Protein AF-A0AAV9CW29-F1 (afdb_monomer_lite)

Radius of gyration: 19.59 Å; chains: 1; bounding box: 43×30×60 Å

Secondary structure (DSSP, 8-state):
-EEEEE-TT---EEEEEEEE-GGG-EEEEEEEEEPPTT-TTS-----S-GGGS-HHHHHHHHHHHHTTT-SHHHHHHHHHHHHHHHHHHHHHHHHHHHHHHTT--

Structure (mmCIF, N/CA/C/O backbone):
data_AF-A0AAV9CW29-F1
#
_entry.id   AF-A0AAV9CW29-F1
#
loop_
_atom_site.group_PDB
_atom_site.id
_atom_site.type_symbol
_atom_site.label_atom_id
_atom_site.label_alt_id
_atom_site.label_comp_id
_atom_site.label_asym_id
_atom_site.label_entity_id
_atom_site.label_seq_id
_atom_site.pdbx_PDB_ins_code
_atom_site.Cartn_x
_atom_site.Cartn_y
_atom_site.Cartn_z
_atom_site.occupancy
_atom_site.B_iso_or_equiv
_atom_site.auth_seq_id
_atom_site.auth_comp_id
_atom_site.auth_asym_id
_atom_site.auth_atom_id
_atom_site.pdbx_PDB_model_num
ATOM 1 N N . MET A 1 1 ? 1.125 2.796 2.474 1.00 90.75 1 MET A N 1
ATOM 2 C CA . MET A 1 1 ? 0.990 1.359 2.144 1.00 90.75 1 MET A CA 1
ATOM 3 C C . MET A 1 1 ? 2.363 0.778 1.828 1.00 90.75 1 MET A C 1
ATOM 5 O O . MET A 1 1 ? 3.145 1.448 1.171 1.00 90.75 1 MET A O 1
ATOM 9 N N . LYS A 1 2 ? 2.677 -0.436 2.292 1.00 93.62 2 LYS A N 1
ATOM 10 C CA . LYS A 1 2 ? 3.898 -1.150 1.886 1.00 93.62 2 LYS A CA 1
ATOM 11 C C . LYS A 1 2 ? 3.510 -2.327 1.004 1.00 93.62 2 LYS A C 1
ATOM 13 O O . LYS A 1 2 ? 2.702 -3.145 1.436 1.00 93.62 2 LYS A O 1
ATOM 18 N N . VAL A 1 3 ? 4.074 -2.402 -0.195 1.00 94.62 3 VAL A N 1
ATOM 19 C CA . VAL A 1 3 ? 3.846 -3.501 -1.138 1.00 94.62 3 VAL A CA 1
ATOM 20 C C . VAL A 1 3 ? 5.105 -4.352 -1.193 1.00 94.62 3 VAL A C 1
ATOM 22 O O . VAL A 1 3 ? 6.187 -3.835 -1.443 1.00 94.62 3 VAL A O 1
ATOM 25 N N . CYS A 1 4 ? 4.971 -5.652 -0.954 1.00 93.44 4 CYS A N 1
ATOM 26 C CA . CYS A 1 4 ? 6.078 -6.603 -0.966 1.00 93.44 4 CYS A CA 1
ATOM 27 C C . CYS A 1 4 ? 5.831 -7.637 -2.062 1.00 93.44 4 CYS A C 1
ATOM 29 O O . CYS A 1 4 ? 4.879 -8.408 -1.976 1.00 93.44 4 CYS A O 1
ATOM 31 N N . LEU A 1 5 ? 6.695 -7.669 -3.071 1.00 91.81 5 LEU A N 1
ATOM 32 C CA . LEU A 1 5 ? 6.618 -8.601 -4.188 1.00 91.81 5 LEU A CA 1
ATOM 33 C C . LEU A 1 5 ? 7.775 -9.592 -4.124 1.00 91.81 5 LEU A C 1
ATOM 35 O O . LEU A 1 5 ? 8.937 -9.207 -3.999 1.00 91.81 5 LEU A O 1
ATOM 39 N N . ARG A 1 6 ? 7.454 -10.877 -4.253 1.00 91.06 6 ARG A N 1
ATOM 40 C CA . ARG A 1 6 ? 8.432 -11.963 -4.352 1.00 91.06 6 ARG A CA 1
ATOM 41 C C . ARG A 1 6 ? 8.212 -12.702 -5.662 1.00 91.06 6 ARG A C 1
ATOM 43 O O . ARG A 1 6 ? 7.078 -13.056 -5.979 1.00 91.06 6 ARG A O 1
ATOM 50 N N . LYS A 1 7 ? 9.283 -12.936 -6.419 1.00 89.19 7 LYS A N 1
ATOM 51 C CA . LYS A 1 7 ? 9.213 -13.773 -7.622 1.00 89.19 7 LYS A CA 1
ATOM 52 C C . LYS A 1 7 ? 9.322 -15.254 -7.228 1.00 89.19 7 LYS A C 1
ATOM 54 O O . LYS A 1 7 ? 10.105 -15.569 -6.333 1.00 89.19 7 LYS A O 1
ATOM 59 N N . PRO A 1 8 ? 8.576 -16.168 -7.871 1.00 89.62 8 PRO A N 1
ATOM 60 C CA . PRO A 1 8 ? 8.748 -17.603 -7.652 1.00 89.62 8 PRO A CA 1
ATOM 61 C C . PRO A 1 8 ? 10.200 -18.026 -7.910 1.00 89.62 8 PRO A C 1
ATOM 63 O O . PRO A 1 8 ? 10.787 -17.613 -8.906 1.00 89.62 8 PRO A O 1
ATOM 66 N N . GLY A 1 9 ? 10.786 -18.808 -7.002 1.00 86.56 9 GLY A N 1
ATOM 67 C CA . GLY A 1 9 ? 12.185 -19.247 -7.099 1.00 86.56 9 GLY A CA 1
ATOM 68 C C . GLY A 1 9 ? 13.235 -18.201 -6.695 1.00 86.56 9 GLY A C 1
ATOM 69 O O . GLY A 1 9 ? 14.425 -18.495 -6.754 1.00 86.56 9 GLY A O 1
ATOM 70 N N . PHE A 1 10 ? 12.825 -17.003 -6.261 1.00 81.81 10 PHE A N 1
ATOM 71 C CA . PHE A 1 10 ? 13.726 -15.967 -5.755 1.00 81.81 10 PHE A CA 1
ATOM 72 C C . PHE A 1 10 ? 13.396 -15.625 -4.301 1.00 81.81 10 PHE A C 1
ATOM 74 O O . PHE A 1 10 ? 12.280 -15.225 -3.974 1.00 81.81 10 PHE A O 1
ATOM 81 N N . GLU A 1 11 ? 14.407 -15.729 -3.442 1.00 82.75 11 GLU A N 1
ATOM 82 C CA . GLU A 1 11 ? 14.310 -15.372 -2.024 1.00 82.75 11 GLU A CA 1
ATOM 83 C C . GLU A 1 11 ? 14.196 -13.858 -1.750 1.00 82.75 11 GLU A C 1
ATOM 85 O O . GLU A 1 11 ? 13.449 -13.476 -0.844 1.00 82.75 11 GLU A O 1
ATOM 90 N N . PRO A 1 12 ? 14.886 -12.962 -2.492 1.00 84.62 12 PRO A N 1
ATOM 91 C CA . PRO A 1 12 ? 14.764 -11.528 -2.257 1.00 84.62 12 PRO A CA 1
ATOM 92 C C . PRO A 1 12 ? 13.342 -11.010 -2.489 1.00 84.62 12 PRO A C 1
ATOM 94 O O . PRO A 1 12 ? 12.656 -11.397 -3.438 1.00 84.62 12 PRO A O 1
ATOM 97 N N . VAL A 1 13 ? 12.928 -10.067 -1.643 1.00 89.12 13 VAL A N 1
ATOM 98 C CA . VAL A 1 13 ? 11.630 -9.393 -1.744 1.00 89.12 13 VAL A CA 1
ATOM 99 C C . VAL A 1 13 ? 11.846 -7.972 -2.237 1.00 89.12 13 VAL A C 1
ATOM 101 O O . VAL A 1 13 ? 12.607 -7.213 -1.641 1.00 89.12 13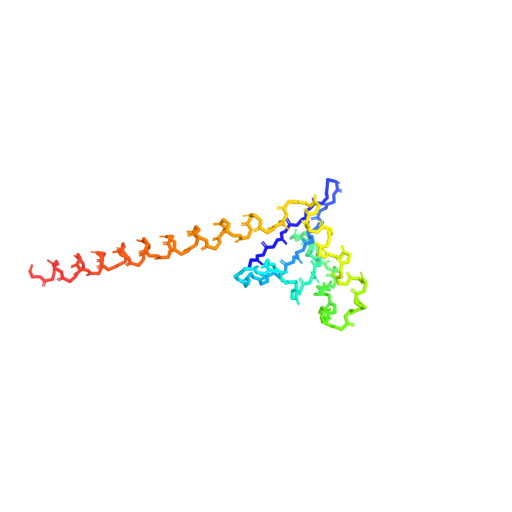 VAL A O 1
ATOM 104 N N . LEU A 1 14 ? 11.144 -7.589 -3.295 1.00 90.38 14 LEU A N 1
ATOM 105 C CA . LEU A 1 14 ? 11.083 -6.207 -3.745 1.00 90.38 14 LEU A CA 1
ATOM 106 C C . LEU A 1 14 ? 9.995 -5.480 -2.952 1.00 90.38 14 LEU A C 1
ATOM 108 O O . LEU A 1 14 ? 8.816 -5.820 -3.050 1.00 90.38 14 LEU A O 1
ATOM 112 N N . GLN A 1 15 ? 10.395 -4.508 -2.140 1.00 92.75 15 GLN A N 1
ATOM 113 C CA . GLN A 1 15 ? 9.493 -3.712 -1.320 1.00 92.75 15 GLN A CA 1
ATOM 114 C C . GLN A 1 15 ? 9.337 -2.310 -1.909 1.00 92.75 15 GLN A C 1
ATOM 116 O O . GLN A 1 15 ? 10.323 -1.627 -2.184 1.00 92.75 15 GLN A O 1
ATOM 121 N N . PHE A 1 16 ? 8.090 -1.864 -2.014 1.00 94.12 16 PHE A N 1
ATOM 122 C CA . PHE A 1 16 ? 7.717 -0.506 -2.373 1.00 94.12 16 PHE A CA 1
ATOM 123 C C . PHE A 1 16 ? 7.013 0.169 -1.202 1.00 94.12 16 PHE A C 1
ATOM 125 O O . PHE A 1 16 ? 6.060 -0.376 -0.637 1.00 94.12 16 PHE A O 1
ATOM 132 N N . ASP A 1 17 ? 7.461 1.372 -0.860 1.00 93.81 17 ASP A N 1
ATOM 133 C CA . ASP A 1 17 ? 6.733 2.243 0.053 1.00 93.81 17 ASP A CA 1
ATOM 134 C C . ASP A 1 17 ? 5.872 3.183 -0.793 1.00 93.81 17 ASP A C 1
ATOM 136 O O . ASP A 1 17 ? 6.383 4.068 -1.483 1.00 93.81 17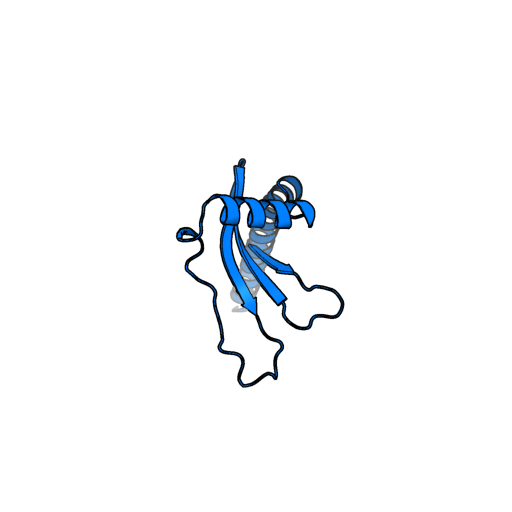 ASP A O 1
ATOM 140 N N . CYS A 1 18 ? 4.562 2.965 -0.756 1.00 94.06 18 CYS A N 1
ATOM 141 C CA . CYS A 1 18 ? 3.578 3.703 -1.534 1.00 94.06 18 CYS A CA 1
ATOM 142 C C . CYS A 1 18 ? 2.778 4.632 -0.621 1.00 94.06 18 CYS A C 1
ATOM 144 O O . CYS A 1 18 ? 2.307 4.219 0.445 1.00 94.06 18 CYS A O 1
ATOM 146 N N . ASN A 1 19 ? 2.571 5.871 -1.050 1.00 91.00 19 ASN A N 1
ATOM 147 C CA . ASN A 1 19 ? 1.592 6.760 -0.447 1.00 91.00 19 ASN A CA 1
ATOM 148 C C . ASN A 1 19 ? 0.275 6.670 -1.222 1.00 91.00 19 ASN A C 1
ATOM 150 O O . ASN A 1 19 ? 0.297 6.638 -2.449 1.00 91.00 19 ASN A O 1
ATOM 154 N N . VAL A 1 20 ? -0.845 6.633 -0.508 1.00 89.75 20 VAL A N 1
ATOM 155 C CA . VAL A 1 20 ? -2.185 6.647 -1.104 1.00 89.75 20 VAL A CA 1
ATOM 156 C C . VAL A 1 20 ? -2.804 7.988 -0.747 1.00 89.75 20 VAL A C 1
ATOM 158 O O . VAL A 1 20 ? -2.903 8.316 0.434 1.00 89.75 20 VAL A O 1
ATOM 161 N N . SER A 1 21 ? -3.166 8.778 -1.754 1.00 76.00 21 SER A N 1
ATOM 162 C CA . SER A 1 21 ? -3.671 10.139 -1.566 1.00 76.00 21 SER A CA 1
ATOM 163 C C . SER A 1 21 ? -4.983 10.325 -2.316 1.00 76.00 21 SER A C 1
ATOM 165 O O . SER A 1 21 ? -4.977 10.795 -3.445 1.00 76.00 21 SER A O 1
ATOM 167 N N . GLY A 1 22 ? -6.105 9.982 -1.680 1.00 69.12 22 GLY A N 1
ATOM 168 C CA . GLY A 1 22 ? -7.455 10.243 -2.197 1.00 69.12 22 GLY A CA 1
ATOM 169 C C . GLY A 1 22 ? -7.655 9.902 -3.682 1.00 69.12 22 GLY A C 1
ATOM 170 O O . GLY A 1 22 ? -7.055 8.967 -4.198 1.00 69.12 22 GLY A O 1
ATOM 171 N N . LYS A 1 23 ? -8.487 10.698 -4.367 1.00 62.28 23 LYS A N 1
ATOM 172 C CA . LYS A 1 23 ? -9.035 10.447 -5.719 1.00 62.28 23 LYS A CA 1
ATOM 173 C C . LYS A 1 23 ? -8.017 10.287 -6.870 1.00 62.28 23 LYS A C 1
ATOM 175 O O . LYS A 1 23 ? -8.440 10.222 -8.015 1.00 62.28 23 LYS A O 1
ATOM 180 N N . SER A 1 24 ? -6.708 10.302 -6.617 1.00 63.88 24 SER A N 1
ATOM 181 C CA . SER A 1 24 ? -5.656 10.242 -7.647 1.00 63.88 24 SER A CA 1
ATOM 182 C C . SER A 1 24 ? -4.772 8.986 -7.566 1.00 63.88 24 SER A C 1
ATOM 184 O O . SER A 1 24 ? -3.680 8.953 -8.141 1.00 63.88 24 SER A O 1
ATOM 186 N N . GLY A 1 25 ? -5.225 7.954 -6.845 1.00 81.25 25 GLY A N 1
ATOM 187 C CA . GLY A 1 25 ? -4.546 6.664 -6.737 1.00 81.25 25 GLY A CA 1
ATOM 188 C C . GLY A 1 25 ? -3.366 6.683 -5.761 1.00 81.25 25 GLY A C 1
ATOM 189 O O . GLY A 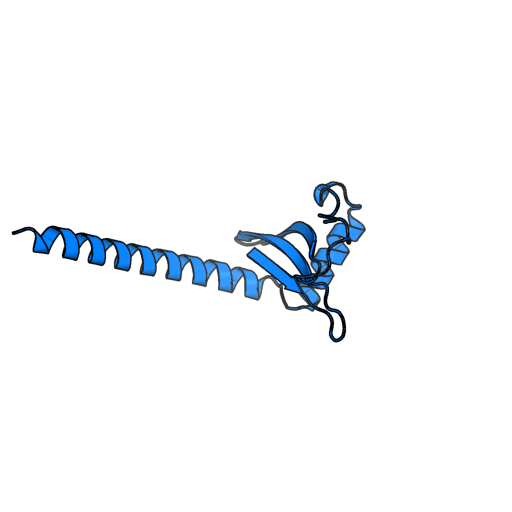1 25 ? -3.480 7.114 -4.608 1.00 81.25 25 GLY A O 1
ATOM 190 N N . PHE A 1 26 ? -2.208 6.178 -6.203 1.00 92.00 26 PHE A N 1
ATOM 191 C CA . PHE A 1 26 ? -1.015 6.052 -5.361 1.00 92.00 26 PHE A CA 1
ATOM 192 C C . PHE A 1 26 ? 0.266 6.576 -6.017 1.00 92.00 26 PHE A C 1
ATOM 194 O O . PHE A 1 26 ? 0.435 6.580 -7.240 1.00 92.00 26 PHE A O 1
ATOM 201 N N . ALA A 1 27 ? 1.203 6.977 -5.159 1.00 91.75 27 ALA A N 1
ATOM 202 C CA . ALA A 1 27 ? 2.550 7.396 -5.518 1.00 91.75 27 ALA A CA 1
ATOM 203 C C . ALA A 1 27 ? 3.587 6.483 -4.858 1.00 91.75 27 ALA A C 1
ATOM 205 O O . ALA A 1 27 ? 3.452 6.109 -3.692 1.00 91.75 27 ALA A O 1
ATOM 206 N N . VAL A 1 28 ? 4.653 6.149 -5.582 1.00 93.50 28 VAL A N 1
ATOM 207 C CA . VAL A 1 28 ? 5.780 5.381 -5.043 1.00 93.50 28 VAL A CA 1
ATOM 208 C C . VAL A 1 28 ? 6.809 6.350 -4.463 1.00 93.50 28 VAL A C 1
ATOM 210 O O . VAL A 1 28 ? 7.223 7.300 -5.119 1.00 93.50 28 VAL A O 1
ATOM 213 N N . TRP A 1 29 ? 7.215 6.124 -3.215 1.00 91.81 29 TRP A N 1
ATOM 214 C CA . TRP A 1 29 ? 8.192 6.963 -2.515 1.00 91.81 29 TRP A CA 1
ATOM 215 C C . TRP A 1 29 ? 9.560 6.304 -2.373 1.00 91.81 29 TRP A C 1
ATOM 217 O O . TRP A 1 29 ? 10.587 6.978 -2.278 1.00 91.81 29 TRP A O 1
ATOM 227 N N . ARG A 1 30 ? 9.575 4.973 -2.322 1.00 91.81 30 ARG A N 1
ATOM 228 C CA . ARG A 1 30 ? 10.783 4.168 -2.164 1.00 91.81 30 ARG A CA 1
ATOM 229 C C . ARG A 1 30 ? 10.583 2.822 -2.840 1.00 91.81 30 ARG A C 1
ATOM 231 O O . ARG A 1 30 ? 9.505 2.246 -2.728 1.00 91.81 30 ARG A O 1
ATOM 238 N N . ALA A 1 31 ? 11.638 2.312 -3.463 1.00 91.81 31 ALA A N 1
ATOM 239 C CA . ALA A 1 31 ? 11.735 0.937 -3.931 1.00 91.81 31 ALA A CA 1
ATOM 240 C C . ALA A 1 31 ? 13.062 0.355 -3.429 1.00 91.81 31 ALA A C 1
ATOM 242 O O . ALA A 1 31 ? 14.112 0.959 -3.644 1.00 91.81 31 ALA A O 1
ATOM 243 N N . LEU A 1 32 ? 13.020 -0.779 -2.729 1.00 88.38 32 LEU A N 1
ATOM 244 C CA . LEU A 1 32 ? 14.209 -1.438 -2.188 1.00 88.38 32 LEU A CA 1
ATOM 245 C C . LEU A 1 32 ? 14.121 -2.955 -2.334 1.00 88.38 32 LEU A C 1
ATOM 247 O O . LEU A 1 32 ? 13.052 -3.546 -2.178 1.00 88.38 32 LEU A O 1
ATOM 251 N N . CYS A 1 33 ? 15.262 -3.592 -2.572 1.00 85.56 33 CYS A N 1
ATOM 252 C CA . CYS A 1 33 ? 15.382 -5.043 -2.529 1.00 85.56 33 CYS A CA 1
ATOM 253 C C . CYS A 1 33 ? 15.778 -5.455 -1.115 1.00 85.56 33 CYS A C 1
ATOM 255 O O . CYS A 1 33 ? 16.853 -5.101 -0.639 1.00 85.56 33 CYS A O 1
ATOM 257 N N . ARG A 1 34 ? 14.912 -6.205 -0.437 1.00 82.38 34 ARG A N 1
ATOM 258 C CA . ARG A 1 34 ? 15.198 -6.741 0.889 1.00 82.38 34 ARG A CA 1
ATOM 259 C C . ARG A 1 34 ? 15.751 -8.163 0.751 1.00 82.38 34 ARG A C 1
ATOM 261 O O . ARG A 1 34 ? 15.053 -9.012 0.182 1.00 82.38 34 ARG A O 1
ATOM 268 N N . PRO A 1 35 ? 16.965 -8.443 1.254 1.00 76.19 35 PRO A N 1
ATOM 269 C CA . PRO A 1 35 ? 17.511 -9.793 1.249 1.00 76.19 35 PRO A CA 1
ATOM 270 C C . PRO A 1 35 ? 16.731 -10.706 2.206 1.00 76.19 35 PRO A C 1
ATOM 272 O O . PRO A 1 35 ? 16.019 -10.245 3.103 1.00 76.19 35 PRO A O 1
ATOM 275 N N . SER A 1 36 ? 16.864 -12.019 2.011 1.00 69.56 36 SER A N 1
ATOM 276 C CA . SER A 1 36 ? 16.322 -13.012 2.937 1.00 69.56 36 SER A CA 1
ATOM 277 C C . SER A 1 36 ? 17.050 -12.943 4.286 1.00 69.56 36 SER A C 1
ATOM 279 O O . SER A 1 36 ? 18.280 -12.800 4.299 1.00 69.56 36 SER A O 1
ATOM 281 N N . PRO A 1 37 ? 16.336 -13.084 5.419 1.00 63.66 37 PRO A N 1
ATOM 282 C CA . PRO A 1 37 ? 16.982 -13.166 6.723 1.00 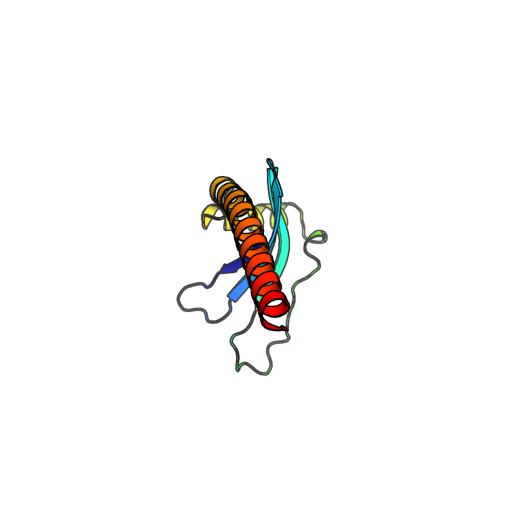63.66 37 PRO A CA 1
ATOM 283 C C . PRO A 1 37 ? 17.999 -14.320 6.723 1.00 63.66 37 PRO A C 1
ATOM 285 O O . PRO A 1 37 ? 17.684 -15.420 6.278 1.00 63.66 37 PRO A O 1
ATOM 288 N N . GLY A 1 38 ? 19.235 -14.047 7.156 1.00 61.66 38 GLY A N 1
ATOM 289 C CA . GLY A 1 38 ? 20.333 -15.027 7.203 1.00 61.66 38 GLY A CA 1
ATOM 290 C C . GLY A 1 38 ? 21.418 -14.878 6.128 1.00 61.66 38 GLY A C 1
ATOM 291 O O . GLY A 1 38 ? 22.463 -15.512 6.241 1.00 61.66 38 GLY A O 1
ATOM 292 N N . ARG A 1 39 ? 21.244 -14.010 5.119 1.00 59.88 39 ARG A N 1
ATOM 293 C CA . ARG A 1 39 ? 22.318 -13.680 4.161 1.00 59.88 39 ARG A CA 1
ATOM 294 C C . ARG A 1 39 ? 23.170 -12.512 4.666 1.00 59.88 39 ARG A C 1
ATOM 296 O O . ARG A 1 39 ? 22.987 -11.372 4.249 1.00 59.88 39 ARG A O 1
ATOM 303 N N . VAL A 1 40 ? 24.102 -12.811 5.572 1.00 50.34 40 VAL A N 1
ATOM 304 C CA . VAL A 1 40 ? 25.143 -11.876 6.033 1.00 50.34 40 VAL A CA 1
ATOM 305 C C . VAL A 1 40 ? 26.105 -11.623 4.867 1.00 50.34 40 VAL A C 1
ATOM 307 O O . VAL A 1 40 ? 26.809 -12.536 4.449 1.00 50.34 40 VAL A O 1
ATOM 310 N N . GLY A 1 41 ? 26.107 -10.414 4.299 1.00 55.00 41 GLY A N 1
ATOM 311 C CA . GLY A 1 41 ? 27.099 -10.006 3.290 1.00 55.00 41 GLY A CA 1
ATOM 312 C C . GLY A 1 41 ? 26.543 -9.364 2.018 1.00 55.00 41 GLY A C 1
ATOM 313 O O . GLY A 1 41 ? 27.299 -8.731 1.286 1.00 55.00 41 GLY A O 1
ATOM 314 N N . ILE A 1 42 ? 25.233 -9.445 1.760 1.00 57.34 42 ILE A N 1
ATOM 315 C CA . ILE A 1 42 ? 24.612 -8.558 0.769 1.00 57.34 42 ILE A CA 1
ATOM 316 C C . ILE A 1 42 ? 24.483 -7.207 1.465 1.00 57.34 42 ILE A C 1
ATOM 318 O O . ILE A 1 42 ? 23.713 -7.084 2.412 1.00 57.34 42 ILE A O 1
ATOM 322 N N . SER A 1 43 ? 25.282 -6.227 1.034 1.00 58.66 43 SER A N 1
ATOM 323 C CA . SER A 1 43 ? 25.094 -4.818 1.397 1.00 58.66 43 SER A CA 1
ATOM 324 C C . SER A 1 43 ? 23.594 -4.509 1.378 1.00 58.66 43 SER A C 1
ATOM 326 O O . SER A 1 43 ? 22.923 -4.843 0.398 1.00 58.66 43 SER A O 1
ATOM 328 N N . ASP A 1 44 ? 23.068 -3.942 2.470 1.00 68.19 44 ASP A N 1
ATOM 329 C CA . ASP A 1 44 ? 21.669 -3.522 2.608 1.00 68.19 44 ASP A CA 1
ATOM 330 C C . ASP A 1 44 ? 21.384 -2.370 1.631 1.00 68.19 44 ASP A C 1
ATOM 332 O O . ASP A 1 44 ? 21.189 -1.211 2.015 1.00 68.19 44 ASP A O 1
ATOM 336 N N . TYR A 1 45 ? 21.401 -2.671 0.335 1.00 77.38 45 TYR A N 1
ATOM 337 C CA . TYR A 1 45 ? 21.164 -1.718 -0.723 1.00 77.38 45 TYR A CA 1
ATOM 338 C C . TYR A 1 45 ? 19.714 -1.265 -0.630 1.00 77.38 45 TYR A C 1
ATOM 340 O O . TYR A 1 45 ? 18.782 -1.920 -1.098 1.00 77.38 45 TYR A O 1
ATOM 348 N N . ARG A 1 46 ? 19.518 -0.108 0.002 1.00 77.44 46 ARG A N 1
ATOM 349 C CA . ARG A 1 46 ? 18.194 0.480 0.222 1.00 77.44 46 ARG A CA 1
ATOM 350 C C . ARG A 1 46 ? 17.596 1.126 -1.029 1.00 77.44 46 ARG A C 1
ATOM 352 O O . ARG A 1 46 ? 16.515 1.706 -0.933 1.00 77.44 46 ARG A O 1
ATOM 359 N N . GLY A 1 47 ? 18.284 1.029 -2.165 1.00 78.69 47 GLY A N 1
ATOM 360 C CA . GLY A 1 47 ? 17.951 1.768 -3.374 1.00 78.69 47 GLY A CA 1
ATOM 361 C C . GLY A 1 47 ? 18.433 3.222 -3.327 1.00 78.69 47 GLY A C 1
ATOM 362 O O . GLY A 1 47 ? 18.796 3.732 -2.262 1.00 78.69 47 GLY A O 1
ATOM 363 N N . PRO A 1 48 ? 18.443 3.905 -4.481 1.00 87.62 48 PRO A N 1
ATOM 364 C CA . PRO A 1 48 ? 18.631 5.346 -4.535 1.00 87.62 48 PRO A CA 1
ATOM 365 C C . PRO A 1 48 ? 17.368 6.061 -4.029 1.00 87.62 48 PRO A C 1
ATOM 367 O O . PRO A 1 48 ? 16.318 5.450 -3.804 1.00 87.62 48 PRO A O 1
ATOM 370 N N . VAL A 1 49 ? 17.438 7.385 -3.884 1.00 90.31 49 VAL A N 1
ATOM 371 C CA . VAL A 1 49 ? 16.238 8.192 -3.634 1.00 90.31 49 VAL A CA 1
ATOM 372 C C . VAL A 1 49 ? 15.296 8.036 -4.829 1.00 90.31 49 VAL A C 1
ATOM 374 O O . VAL A 1 49 ? 15.666 8.349 -5.953 1.00 90.31 49 VAL A O 1
ATOM 377 N N . PHE A 1 50 ? 14.066 7.567 -4.610 1.00 91.94 50 PHE A N 1
ATOM 378 C CA . PHE A 1 50 ? 13.159 7.239 -5.720 1.00 91.94 50 PHE A CA 1
ATOM 379 C C . PHE A 1 50 ? 12.912 8.430 -6.655 1.00 91.94 50 PHE A C 1
ATOM 381 O O . PHE A 1 50 ? 12.935 8.287 -7.871 1.00 91.94 50 PHE A 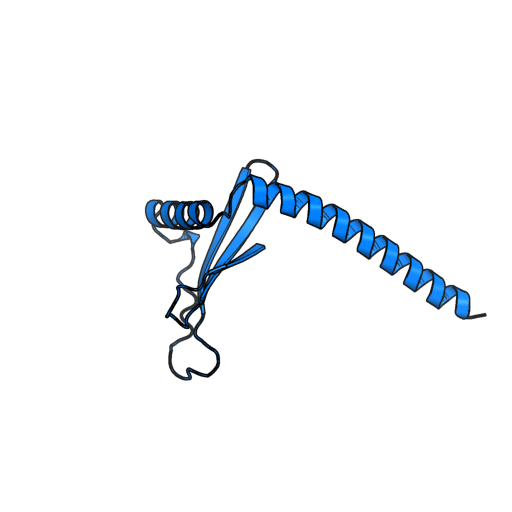O 1
ATOM 388 N N . ARG A 1 51 ? 12.767 9.630 -6.082 1.00 92.00 51 ARG A N 1
ATOM 389 C CA . ARG A 1 51 ? 12.572 10.879 -6.831 1.00 92.00 51 ARG A CA 1
ATOM 390 C C . ARG A 1 51 ? 13.744 11.255 -7.740 1.00 92.00 51 ARG A C 1
ATOM 392 O O . ARG A 1 51 ? 13.532 12.018 -8.673 1.00 92.00 51 ARG A O 1
ATOM 399 N N . SER A 1 52 ? 14.956 10.761 -7.473 1.00 94.25 52 SER A N 1
ATOM 400 C CA . SER A 1 52 ? 16.119 11.009 -8.332 1.00 94.25 52 SER A CA 1
ATOM 401 C C . SER A 1 52 ? 16.233 10.004 -9.481 1.00 94.25 52 SER A C 1
ATOM 403 O O . SER A 1 52 ? 17.156 10.108 -10.284 1.00 94.25 52 SER A O 1
ATOM 405 N N . LEU A 1 53 ? 15.345 9.005 -9.555 1.00 94.44 53 LEU A N 1
ATOM 406 C CA . LEU A 1 53 ? 15.295 8.082 -10.685 1.00 94.44 53 LEU A CA 1
ATOM 407 C C . LEU A 1 53 ? 14.787 8.795 -11.938 1.00 94.44 53 LEU A C 1
ATOM 409 O O . LEU A 1 53 ? 14.011 9.745 -11.863 1.00 94.44 53 LEU A O 1
ATOM 413 N N . ASN A 1 54 ? 15.179 8.292 -13.105 1.00 96.12 54 ASN A N 1
ATOM 414 C CA . ASN A 1 54 ? 14.614 8.743 -14.371 1.00 96.12 54 ASN A CA 1
ATOM 415 C C . ASN A 1 54 ? 13.079 8.593 -14.373 1.00 96.12 54 ASN A C 1
ATOM 417 O O . ASN A 1 54 ? 12.564 7.574 -13.914 1.00 96.12 54 ASN A O 1
ATOM 421 N N . LEU A 1 55 ? 12.361 9.578 -14.922 1.00 95.69 55 LEU A N 1
ATOM 422 C CA . LEU A 1 55 ? 10.894 9.604 -14.926 1.00 95.69 55 LEU A CA 1
ATOM 423 C C . LEU A 1 55 ? 10.276 8.348 -15.561 1.00 95.69 55 LEU A C 1
ATOM 425 O O . LEU A 1 55 ? 9.377 7.759 -14.971 1.00 95.69 55 LEU A O 1
ATOM 429 N N . ARG A 1 56 ? 10.831 7.859 -16.678 1.00 97.06 56 ARG A N 1
ATOM 430 C CA . ARG A 1 56 ? 10.346 6.633 -17.336 1.00 97.06 56 ARG A CA 1
ATOM 431 C C . ARG A 1 56 ? 10.512 5.398 -16.457 1.00 97.06 56 ARG A C 1
ATOM 433 O O . ARG A 1 56 ? 9.697 4.487 -16.514 1.00 97.06 56 ARG A O 1
ATOM 440 N N . LEU A 1 57 ? 11.567 5.351 -15.640 1.00 94.94 57 LEU A N 1
ATOM 441 C CA . LEU A 1 57 ? 11.758 4.261 -14.683 1.00 94.94 57 LEU A CA 1
ATOM 442 C C . LEU A 1 57 ? 10.756 4.361 -13.526 1.00 94.94 57 LEU A C 1
ATOM 444 O O . LEU A 1 57 ? 10.257 3.337 -13.068 1.00 94.94 57 LEU A O 1
ATOM 448 N N . GLN A 1 58 ? 10.451 5.573 -13.059 1.00 95.31 58 GLN A N 1
ATOM 449 C CA . GLN A 1 58 ? 9.424 5.775 -12.034 1.00 95.31 58 GLN A CA 1
ATOM 450 C C . GLN A 1 58 ? 8.043 5.333 -12.538 1.00 95.31 58 GLN A C 1
ATOM 452 O O . GLN A 1 58 ? 7.341 4.620 -11.821 1.00 95.31 58 GLN A O 1
ATOM 457 N N . GLU A 1 59 ? 7.692 5.703 -13.772 1.00 95.25 59 GLU A N 1
ATOM 458 C CA . GLU A 1 59 ? 6.458 5.293 -14.452 1.00 95.25 59 GLU A CA 1
ATOM 459 C C . GLU A 1 59 ? 6.405 3.773 -14.631 1.00 95.25 59 GLU A C 1
ATOM 461 O O . GLU A 1 59 ? 5.486 3.141 -14.124 1.00 95.25 59 GLU A O 1
ATOM 466 N N . ALA A 1 60 ? 7.447 3.154 -15.194 1.00 96.81 60 ALA A N 1
ATOM 467 C CA . ALA A 1 60 ? 7.485 1.703 -15.396 1.00 96.81 60 ALA A CA 1
ATOM 468 C C . ALA A 1 60 ? 7.370 0.901 -14.085 1.00 96.81 60 ALA A C 1
ATOM 470 O O . ALA A 1 60 ? 6.769 -0.172 -14.054 1.00 96.81 60 ALA A O 1
ATOM 471 N N . LEU A 1 61 ? 7.936 1.403 -12.979 1.00 94.62 61 LEU A N 1
ATOM 472 C CA . LEU A 1 61 ? 7.774 0.777 -11.663 1.00 94.62 61 LEU A CA 1
ATOM 473 C C . LEU A 1 61 ? 6.349 0.927 -11.121 1.00 94.62 61 LEU A C 1
ATOM 475 O O . LEU A 1 61 ? 5.872 0.022 -10.438 1.00 94.62 61 LEU A O 1
ATOM 479 N N . LYS A 1 62 ? 5.673 2.044 -11.410 1.00 94.38 62 LYS A N 1
ATOM 480 C CA . LYS A 1 62 ? 4.259 2.233 -11.073 1.00 94.38 62 LYS A CA 1
ATOM 481 C C . LYS A 1 62 ? 3.376 1.300 -11.905 1.00 94.38 62 LYS A C 1
ATOM 483 O O . LYS A 1 62 ? 2.554 0.599 -11.320 1.00 94.38 62 LYS A O 1
ATOM 488 N N . ASP A 1 63 ? 3.602 1.223 -13.211 1.00 95.88 63 ASP A N 1
ATOM 489 C CA . ASP A 1 63 ? 2.856 0.345 -14.119 1.00 95.88 63 ASP A CA 1
ATOM 490 C C . ASP A 1 63 ? 3.022 -1.125 -13.722 1.00 95.88 63 ASP A C 1
ATOM 492 O O . ASP A 1 63 ? 2.044 -1.854 -13.591 1.00 95.88 63 ASP A O 1
ATOM 496 N N . TYR A 1 64 ? 4.244 -1.537 -13.368 1.00 95.56 64 TYR A N 1
ATOM 497 C CA . TYR A 1 64 ? 4.495 -2.877 -12.839 1.00 95.56 64 TYR A CA 1
ATOM 498 C C . TYR A 1 64 ? 3.671 -3.195 -11.579 1.00 95.56 64 TYR A C 1
ATOM 500 O O . TYR A 1 64 ? 3.257 -4.337 -11.385 1.00 95.56 64 TYR A O 1
ATOM 508 N N . LEU A 1 65 ? 3.436 -2.217 -10.697 1.00 95.50 65 LEU A N 1
ATOM 509 C CA . LEU A 1 65 ? 2.583 -2.406 -9.519 1.00 95.50 65 LEU A CA 1
ATOM 510 C C . LEU A 1 65 ? 1.103 -2.522 -9.901 1.00 95.50 65 LEU A C 1
ATOM 512 O O . LEU A 1 65 ? 0.407 -3.374 -9.340 1.00 95.50 65 LEU A O 1
ATOM 516 N N . ILE A 1 66 ? 0.648 -1.731 -10.874 1.00 95.50 66 ILE A N 1
ATOM 517 C CA . ILE A 1 66 ? -0.718 -1.791 -11.414 1.00 95.50 66 ILE A CA 1
ATOM 518 C C . ILE A 1 66 ? -0.984 -3.165 -12.039 1.00 95.50 66 ILE A C 1
ATOM 520 O O . ILE A 1 66 ? -1.976 -3.804 -11.691 1.00 95.50 66 ILE A O 1
ATOM 524 N N . ASP A 1 67 ? -0.047 -3.691 -12.831 1.00 96.12 67 ASP A N 1
ATOM 525 C CA . ASP A 1 67 ? -0.116 -5.037 -13.424 1.00 96.12 67 ASP A CA 1
ATOM 526 C C . ASP A 1 67 ? -0.149 -6.164 -12.376 1.00 96.12 67 ASP A C 1
ATOM 528 O O . ASP A 1 67 ? -0.563 -7.292 -12.654 1.00 96.12 67 ASP A O 1
ATOM 532 N N . LYS A 1 68 ? 0.302 -5.885 -11.147 1.00 94.50 68 LYS A N 1
ATOM 533 C CA . LYS A 1 68 ? 0.206 -6.799 -9.997 1.00 94.50 68 LYS A CA 1
ATOM 534 C C . LYS A 1 68 ? -1.063 -6.600 -9.169 1.00 94.50 68 LYS A C 1
ATOM 536 O O . LYS A 1 68 ? -1.186 -7.216 -8.112 1.00 94.50 68 LYS A O 1
ATOM 541 N N . GLY A 1 69 ? -2.001 -5.787 -9.649 1.00 93.81 69 GLY A N 1
ATOM 542 C CA . GLY A 1 69 ? -3.285 -5.520 -9.005 1.00 93.81 69 GLY A CA 1
ATOM 543 C C . GLY A 1 69 ? -3.237 -4.413 -7.953 1.00 93.81 69 GLY A C 1
ATOM 544 O O . GLY A 1 69 ? -4.212 -4.222 -7.232 1.00 93.81 69 GLY A O 1
ATOM 545 N N . ILE A 1 70 ? -2.126 -3.676 -7.841 1.00 94.25 70 ILE A N 1
ATOM 546 C CA . ILE A 1 70 ? -2.062 -2.468 -7.015 1.00 94.25 70 ILE A CA 1
ATOM 547 C C . ILE A 1 70 ? -2.566 -1.303 -7.863 1.00 94.25 70 ILE A C 1
ATOM 549 O O . ILE A 1 70 ? -1.784 -0.548 -8.431 1.00 94.25 70 ILE A O 1
ATOM 553 N N . ASN A 1 71 ? -3.884 -1.208 -7.994 1.00 92.25 71 ASN A N 1
ATOM 554 C CA . ASN A 1 71 ? -4.574 -0.219 -8.816 1.00 92.25 71 ASN A CA 1
ATOM 555 C C . ASN A 1 71 ? -5.418 0.740 -7.958 1.00 92.25 71 ASN A C 1
ATOM 557 O O . ASN A 1 71 ? -5.432 0.648 -6.727 1.00 92.25 71 ASN A O 1
ATOM 561 N N . GLU A 1 72 ? -6.103 1.670 -8.623 1.00 90.69 72 GLU A N 1
ATOM 562 C CA . GLU A 1 72 ? -6.942 2.681 -7.970 1.00 90.69 72 GLU A CA 1
ATOM 563 C C . GLU A 1 72 ? -8.053 2.043 -7.127 1.00 90.69 72 GLU A C 1
ATOM 565 O O . GLU A 1 72 ? -8.166 2.379 -5.948 1.00 90.69 72 GLU A O 1
ATOM 570 N N . ASP A 1 73 ? -8.747 1.028 -7.655 1.00 91.4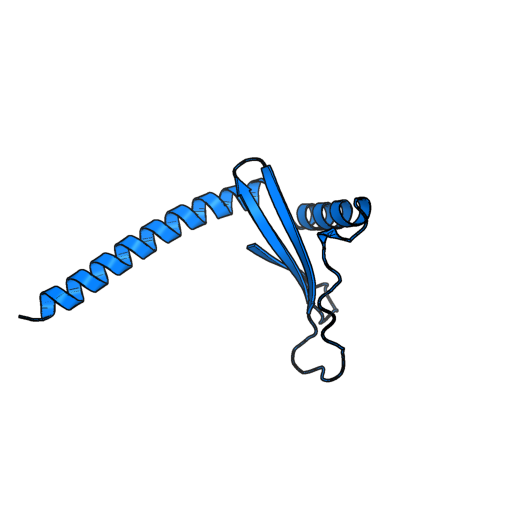4 73 ASP A N 1
ATOM 571 C CA . ASP A 1 73 ? -9.807 0.297 -6.943 1.00 91.44 73 ASP A CA 1
ATOM 572 C C . ASP A 1 73 ? -9.330 -0.273 -5.599 1.00 91.44 73 ASP A C 1
ATOM 574 O O . ASP A 1 73 ? -9.987 -0.108 -4.566 1.00 91.44 73 ASP A O 1
ATOM 578 N N . LEU A 1 74 ? -8.161 -0.932 -5.585 1.00 92.31 74 LEU A N 1
ATOM 579 C CA . LEU A 1 74 ? -7.581 -1.457 -4.350 1.00 92.31 74 LEU A CA 1
ATOM 580 C C . LEU A 1 74 ? -7.252 -0.320 -3.381 1.00 92.31 74 LEU A C 1
ATOM 582 O O . LEU A 1 74 ? -7.488 -0.443 -2.176 1.00 92.31 74 LEU A O 1
ATOM 586 N N . THR A 1 75 ? -6.676 0.772 -3.880 1.00 92.12 75 THR A N 1
ATOM 587 C CA . THR A 1 75 ? -6.279 1.892 -3.025 1.00 92.12 75 THR A CA 1
ATOM 588 C C . THR A 1 75 ? -7.473 2.633 -2.427 1.00 92.12 75 THR A C 1
ATOM 590 O O . THR A 1 75 ? -7.431 2.967 -1.240 1.00 92.12 75 THR A O 1
ATOM 593 N N . ASP A 1 76 ? -8.561 2.775 -3.180 1.00 91.31 76 ASP A N 1
ATOM 594 C CA . ASP A 1 76 ? -9.821 3.355 -2.719 1.00 91.31 76 ASP A CA 1
ATOM 595 C C . ASP A 1 76 ? -10.496 2.459 -1.680 1.00 91.31 76 ASP A C 1
ATOM 597 O O . ASP A 1 76 ? -10.890 2.922 -0.602 1.00 91.31 76 ASP A O 1
ATOM 601 N N . PHE A 1 77 ? -10.549 1.149 -1.945 1.00 92.56 77 PHE A N 1
ATOM 602 C CA . PHE A 1 77 ? -11.032 0.171 -0.974 1.00 92.56 77 PHE A CA 1
ATOM 603 C C . PHE A 1 77 ? -10.239 0.244 0.335 1.00 92.56 77 PHE A C 1
ATOM 605 O O . PHE A 1 77 ? -10.827 0.286 1.420 1.00 92.56 77 PHE A O 1
ATOM 612 N N . LEU A 1 78 ? -8.905 0.276 0.252 1.00 92.75 78 LEU A N 1
ATOM 613 C CA . LEU A 1 78 ? -8.039 0.354 1.425 1.00 92.75 78 LEU A CA 1
ATOM 614 C C . LEU A 1 78 ? -8.282 1.636 2.220 1.00 92.75 78 LEU A C 1
ATOM 616 O O . LEU A 1 78 ? -8.346 1.563 3.445 1.00 92.75 78 LEU A O 1
ATOM 620 N N . LEU A 1 79 ? -8.447 2.783 1.558 1.00 91.81 79 LEU A N 1
ATOM 621 C CA . LEU A 1 79 ? -8.711 4.055 2.229 1.00 91.81 79 LEU A CA 1
ATOM 622 C C . LEU A 1 79 ? -10.018 3.998 3.034 1.00 91.81 79 LEU A C 1
ATOM 624 O O . LEU A 1 79 ? -10.024 4.277 4.235 1.00 91.81 79 LEU A O 1
ATOM 628 N N . LEU A 1 80 ? -11.108 3.552 2.404 1.00 93.12 80 LEU A N 1
ATOM 629 C CA . LEU A 1 80 ? -12.410 3.398 3.062 1.00 93.12 80 LEU A CA 1
ATOM 630 C C . LEU A 1 80 ? -12.357 2.383 4.210 1.00 93.12 80 LEU A C 1
ATOM 632 O O . LEU A 1 80 ? -12.873 2.629 5.306 1.00 93.12 80 LEU A O 1
ATOM 636 N N . HIS A 1 81 ? -11.707 1.241 3.979 1.00 94.69 81 HIS A N 1
ATOM 637 C CA . HIS A 1 81 ? -11.560 0.195 4.982 1.00 94.69 81 HIS A CA 1
ATOM 638 C C . HIS A 1 81 ? -10.758 0.683 6.196 1.00 94.69 81 HIS A C 1
ATOM 640 O O . HIS A 1 81 ? -11.147 0.419 7.337 1.00 94.69 81 HIS A O 1
ATOM 646 N N . LEU A 1 82 ? -9.658 1.407 5.968 1.00 94.12 82 LEU A N 1
ATOM 647 C CA . LEU A 1 82 ? -8.814 1.948 7.030 1.00 94.12 82 LEU A CA 1
ATOM 648 C C . LEU A 1 82 ? -9.562 2.982 7.872 1.00 94.12 82 LEU A C 1
ATOM 650 O O . LEU A 1 82 ? -9.511 2.866 9.093 1.00 94.12 82 LEU A O 1
ATOM 654 N N . HIS A 1 83 ? -10.329 3.892 7.264 1.00 94.62 83 HIS A N 1
ATOM 655 C CA . HIS A 1 83 ? -11.161 4.843 8.013 1.00 94.62 83 HIS A CA 1
ATOM 656 C C . HIS A 1 83 ? -12.183 4.143 8.917 1.00 94.62 83 HIS A C 1
ATOM 658 O O . HIS A 1 83 ? -12.310 4.460 10.102 1.00 94.62 83 HIS A O 1
ATOM 664 N N . LYS A 1 84 ? -12.888 3.130 8.397 1.00 97.44 84 LYS A N 1
ATOM 665 C CA . LYS A 1 84 ? -13.849 2.357 9.199 1.00 97.44 84 LYS A CA 1
ATOM 666 C C . LYS A 1 84 ? -13.160 1.599 10.336 1.00 97.44 84 LYS A C 1
ATOM 668 O O . LYS A 1 84 ? -13.683 1.536 11.453 1.00 97.44 84 LYS A O 1
ATOM 673 N N . LYS A 1 85 ? -11.993 1.010 10.061 1.00 98.00 85 LYS A N 1
ATOM 674 C CA . LYS A 1 85 ? -11.199 0.284 11.056 1.00 98.00 85 LYS A CA 1
ATOM 675 C C . LYS A 1 85 ? -10.697 1.223 12.148 1.00 98.00 85 LYS A C 1
ATOM 677 O O . LYS A 1 85 ? -10.836 0.880 13.317 1.00 98.00 85 LYS A O 1
ATOM 682 N N . GLU A 1 86 ? -10.158 2.380 11.782 1.00 97.94 86 GLU A N 1
ATOM 683 C CA . GLU A 1 86 ? -9.692 3.416 12.705 1.00 97.94 86 GLU A CA 1
ATOM 684 C C . GLU A 1 86 ? -10.807 3.831 13.665 1.00 97.94 86 GLU A C 1
ATOM 686 O O . GLU A 1 86 ? -10.650 3.694 14.878 1.00 97.94 86 GLU A O 1
ATOM 691 N N . HIS A 1 87 ? -11.973 4.210 13.133 1.00 98.38 87 HIS A N 1
ATOM 692 C CA . HIS A 1 87 ? -13.124 4.585 13.949 1.00 98.38 87 HIS A CA 1
ATOM 693 C C . HIS A 1 87 ? -13.558 3.456 14.898 1.00 98.38 87 HIS A C 1
ATOM 695 O O . HIS A 1 87 ? -13.752 3.672 16.094 1.00 98.38 87 HIS A O 1
ATOM 701 N N . SER A 1 88 ? -13.659 2.220 14.395 1.00 98.50 88 SER A N 1
ATOM 702 C CA . SER A 1 88 ? -14.035 1.071 15.226 1.00 98.50 88 SER A CA 1
ATOM 703 C C . SER A 1 88 ? -13.032 0.806 16.354 1.00 98.50 88 SER A C 1
ATOM 705 O O . SER A 1 88 ? -13.440 0.502 17.475 1.00 98.50 88 SER A O 1
ATOM 707 N N . GLN A 1 89 ? -11.728 0.917 16.080 1.00 98.56 89 GLN A N 1
ATOM 708 C CA . GLN A 1 89 ? -10.685 0.732 17.092 1.00 98.56 89 GLN A CA 1
ATOM 709 C C . GLN A 1 89 ? -10.690 1.861 18.122 1.00 98.56 89 GLN A C 1
ATOM 711 O O . GLN A 1 89 ? -10.557 1.584 19.311 1.00 98.56 89 GLN A O 1
ATOM 716 N N . TYR A 1 90 ? -10.923 3.101 17.691 1.00 98.50 90 TYR A N 1
ATOM 717 C CA . TYR A 1 90 ? -11.062 4.247 18.583 1.00 98.50 90 TYR A CA 1
ATOM 718 C C . TYR A 1 90 ? -12.221 4.062 19.572 1.00 98.50 90 TYR A C 1
ATOM 720 O O . TYR A 1 90 ? -12.021 4.141 20.782 1.00 98.50 90 TYR A O 1
ATOM 728 N N . VAL A 1 91 ? -13.413 3.697 19.086 1.00 98.50 91 VAL A N 1
ATOM 729 C CA . VAL A 1 91 ? -14.576 3.435 19.953 1.00 98.50 91 VAL A CA 1
ATOM 730 C C . VAL A 1 91 ? -14.314 2.270 20.913 1.00 98.50 91 VAL A C 1
ATOM 732 O O . VAL A 1 91 ? -14.653 2.349 22.094 1.00 98.50 91 VAL A O 1
ATOM 735 N N . LYS A 1 92 ? -13.682 1.186 20.443 1.00 98.31 92 LYS A N 1
ATOM 736 C CA . LYS A 1 92 ? -13.292 0.059 21.309 1.00 98.31 92 LYS A CA 1
ATOM 737 C C . LYS A 1 92 ? -12.317 0.490 22.403 1.00 98.31 92 LYS A C 1
ATOM 739 O O . LYS A 1 92 ? -12.455 0.047 23.541 1.00 98.31 92 LYS A O 1
ATOM 744 N N . TRP A 1 93 ? -11.346 1.334 22.062 1.00 98.31 93 TRP A N 1
ATOM 745 C CA . TRP A 1 93 ? -10.382 1.868 23.016 1.00 98.31 93 TRP A CA 1
ATOM 746 C C . TRP A 1 93 ? -11.063 2.734 24.083 1.00 98.31 93 TRP A C 1
ATOM 748 O O . TRP A 1 93 ? -10.816 2.513 25.266 1.00 98.31 93 TRP A O 1
ATOM 758 N N . LEU A 1 94 ? -11.991 3.616 23.694 1.00 97.94 94 LEU A N 1
ATOM 759 C CA . LEU A 1 94 ? -12.770 4.425 24.640 1.00 97.94 94 LEU A CA 1
ATOM 760 C C . LEU A 1 94 ? -13.595 3.566 25.605 1.00 97.94 94 LEU A C 1
ATOM 762 O O . LEU A 1 94 ? -13.531 3.778 26.810 1.00 97.94 94 LEU A O 1
ATOM 766 N N . ARG A 1 95 ? -14.297 2.540 25.107 1.00 97.12 95 ARG A N 1
ATOM 767 C CA . ARG A 1 95 ? -15.055 1.611 25.970 1.00 97.12 95 ARG A CA 1
ATOM 768 C C . ARG A 1 95 ? -14.159 0.846 26.941 1.00 97.12 95 ARG A C 1
ATOM 770 O O . ARG A 1 95 ? -14.545 0.576 28.075 1.00 97.12 95 ARG A O 1
ATOM 777 N N . LYS A 1 96 ? -12.951 0.472 26.504 1.00 97.00 96 LYS A N 1
ATOM 778 C CA . LYS A 1 96 ? -11.968 -0.168 27.387 1.00 97.00 96 LYS A CA 1
ATOM 779 C C . LYS A 1 96 ? -11.529 0.791 28.493 1.00 97.00 96 LYS A C 1
ATOM 781 O O . LYS A 1 96 ? -11.411 0.362 29.634 1.00 97.00 96 LYS A O 1
ATOM 786 N N . LEU A 1 97 ? -11.297 2.058 28.157 1.00 96.94 97 LEU A N 1
ATOM 787 C CA . LEU A 1 97 ? -10.924 3.098 29.112 1.00 96.94 97 LEU A CA 1
ATOM 788 C C . LEU A 1 97 ? -12.050 3.356 30.123 1.00 96.94 97 LEU A C 1
ATOM 790 O O . LEU A 1 97 ? -11.792 3.358 31.322 1.00 96.94 97 LEU A O 1
ATOM 794 N N . GLU A 1 98 ? -13.294 3.461 29.659 1.00 96.12 98 GLU A N 1
ATOM 795 C CA . GLU A 1 98 ? -14.485 3.577 30.508 1.00 96.12 98 GLU A CA 1
ATOM 796 C C . GLU A 1 98 ? -14.594 2.406 31.496 1.00 96.12 98 GLU A C 1
ATOM 798 O O . GLU A 1 98 ? -14.738 2.621 32.695 1.00 96.12 98 GLU A O 1
ATOM 803 N N . SER A 1 99 ? -14.416 1.163 31.030 1.00 94.62 99 SER A N 1
ATOM 804 C CA . SER A 1 99 ? -14.426 -0.015 31.909 1.00 94.62 99 SER A CA 1
ATOM 805 C C . SER A 1 99 ? -13.283 -0.040 32.928 1.00 94.62 99 SER A C 1
ATOM 807 O O . SER A 1 99 ? -13.418 -0.734 33.936 1.00 94.62 99 SER A O 1
ATOM 809 N N . LEU A 1 100 ? -12.141 0.592 32.648 1.00 95.31 100 LEU A N 1
ATOM 810 C CA . LEU A 1 100 ? -11.028 0.653 33.598 1.00 95.31 100 LEU A CA 1
ATOM 811 C C . LEU A 1 100 ? -11.308 1.678 34.698 1.00 95.31 100 LEU A C 1
ATOM 813 O O . LEU A 1 100 ? -11.013 1.404 35.854 1.00 95.31 100 LEU A O 1
ATOM 817 N N . ILE A 1 101 ? -11.901 2.819 34.342 1.00 93.69 101 ILE A N 1
ATOM 818 C CA . ILE A 1 101 ? -12.252 3.876 35.296 1.00 93.69 101 ILE A CA 1
ATOM 819 C C . ILE A 1 101 ? -13.467 3.464 36.138 1.00 93.69 101 ILE A C 1
ATOM 821 O O . ILE A 1 101 ? -13.432 3.594 37.354 1.00 93.69 101 ILE A O 1
ATOM 825 N N . GLY A 1 102 ? -14.501 2.879 35.527 1.00 81.38 102 GLY A N 1
ATOM 826 C CA . GLY A 1 102 ? -15.719 2.448 36.227 1.00 81.38 102 GLY A CA 1
ATOM 827 C C . GLY A 1 102 ? -15.564 1.221 37.139 1.00 81.38 102 GLY A C 1
ATOM 828 O O . GLY A 1 102 ? -16.549 0.772 37.709 1.00 81.38 102 GLY A O 1
ATOM 829 N N . LYS A 1 103 ? -14.360 0.644 37.255 1.00 63.19 103 LYS A N 1
ATOM 830 C CA . LYS A 1 103 ? -14.025 -0.443 38.200 1.00 63.19 103 LYS A CA 1
ATOM 831 C C . LYS A 1 103 ? -13.188 0.039 39.395 1.00 63.19 103 LYS A C 1
ATOM 833 O O . LYS A 1 103 ? -12.704 -0.793 40.155 1.00 63.19 103 LYS A O 1
ATOM 838 N N . GLY A 1 104 ? -12.948 1.348 39.498 1.00 60.16 104 GLY A N 1
ATOM 839 C CA . GLY A 1 104 ? -12.145 1.971 40.551 1.00 60.16 104 GLY A CA 1
ATOM 840 C C . GLY A 1 104 ? -12.911 2.373 41.815 1.00 60.16 104 GLY A C 1
ATOM 841 O O . GLY A 1 104 ? -12.277 2.962 42.686 1.00 60.16 104 GLY A O 1
ATOM 842 N N . ASP A 1 105 ? -14.207 2.051 41.908 1.00 47.03 105 ASP A N 1
ATOM 843 C CA . ASP A 1 105 ? -15.054 2.233 43.099 1.00 47.03 105 ASP A CA 1
ATOM 844 C C . ASP A 1 105 ? -15.337 0.890 43.794 1.00 47.03 105 ASP A C 1
ATOM 846 O O . ASP A 1 105 ? -15.668 -0.091 43.079 1.00 47.03 105 ASP A O 1
#

InterPro domains:
  IPR003428 Mitochondrial glycoprotein [PF02330] (43-100)
  IPR003428 Mitochondrial glycoprotein [PTHR10826] (1-102)
  IPR036561 Mitochondrial glycoprotein superfamily [G3DSA:3.10.280.10] (1-101)
  IPR036561 Mitochondrial glycoprotein superfamily [SSF54529] (2-101)

Organism: Acorus calamus (NCBI:txid4465)

pLDDT: mean 87.61, std 12.31, range [47.03, 98.56]

Foldseek 3Di:
DKDWDDDVPDQKIWIWDWDQDPPPAIATFFIAIHHHPPPPPPPRCRDDGLVPDDPVVRVVVVVVVVVVVSTRVVSVVCVVVVVVVVVVVVVVVVVVVVVVVVVPD

Sequence (105 aa):
MKVCLRKPGFEPVLQFDCNVSGKSGFAVWRALCRPSPGRVGISDYRGPVFRSLNLRLQEALKDYLIDKGINEDLTDFLLLHLHKKEHSQYVKWLRKLESLIGKGD